Protein AF-A0A9Q4KTB3-F1 (afdb_monomer)

pLDDT: mean 81.94, std 12.27, range [50.69, 95.88]

Organism: NCBI:txid827

Secondary structure (DSSP, 8-state):
--HHHHHHHHHHHHHHHHHHHHHHH-TT-BHHHHHHHHHHHHT--------TT---BHHHHHHH-HHHHHHHHHHHHHHHHHHT-

Structure (mmCIF, N/CA/C/O backbone):
data_AF-A0A9Q4KTB3-F1
#
_entry.id   AF-A0A9Q4KTB3-F1
#
loop_
_atom_site.group_PDB
_atom_site.id
_atom_site.type_symbol
_atom_site.label_atom_id
_atom_site.label_alt_id
_atom_site.label_comp_id
_atom_site.label_asym_id
_atom_site.label_entity_id
_atom_site.label_seq_id
_atom_site.pdbx_PDB_ins_code
_atom_site.Cartn_x
_atom_site.Cartn_y
_atom_site.Cartn_z
_atom_site.occupancy
_atom_site.B_iso_or_equiv
_atom_site.auth_seq_id
_atom_site.auth_comp_id
_atom_site.auth_asym_id
_atom_site.auth_atom_id
_atom_site.pdbx_PDB_model_num
ATOM 1 N N . MET A 1 1 ? -5.194 13.182 24.025 1.00 56.53 1 MET A N 1
ATOM 2 C CA . MET A 1 1 ? -4.251 13.387 22.902 1.00 56.53 1 MET A CA 1
ATOM 3 C C . MET A 1 1 ? -3.042 12.427 22.962 1.00 56.53 1 MET A C 1
ATOM 5 O O . MET A 1 1 ? -1.918 12.864 22.798 1.00 56.53 1 MET A O 1
ATOM 9 N N . LYS A 1 2 ? -3.229 11.125 23.262 1.00 61.06 2 LYS A N 1
ATOM 10 C CA . LYS A 1 2 ? -2.111 10.143 23.308 1.00 61.06 2 LYS A CA 1
ATOM 11 C C . LYS A 1 2 ? -2.492 8.728 22.842 1.00 61.06 2 LYS A C 1
ATOM 13 O O . LYS A 1 2 ? -1.653 8.042 22.278 1.00 61.06 2 LYS A O 1
ATOM 18 N N . GLN A 1 3 ? -3.737 8.288 23.056 1.00 63.50 3 GLN A N 1
ATOM 19 C CA . GLN A 1 3 ? -4.189 6.956 22.620 1.00 63.50 3 GLN A CA 1
ATOM 20 C C . GLN A 1 3 ? -4.498 6.885 21.119 1.00 63.50 3 GLN A C 1
ATOM 22 O O . GLN A 1 3 ? -4.032 5.962 20.461 1.00 63.50 3 GLN A O 1
ATOM 27 N N . GLU A 1 4 ? -5.211 7.872 20.565 1.00 64.38 4 GLU A N 1
ATOM 28 C CA . GLU A 1 4 ? -5.553 7.898 19.132 1.00 64.38 4 GLU A CA 1
ATOM 29 C C . GLU A 1 4 ? -4.311 7.969 18.233 1.00 64.38 4 GLU A C 1
ATOM 31 O O . GLU A 1 4 ? -4.235 7.259 17.233 1.00 64.38 4 GLU A O 1
ATOM 36 N N . ASP A 1 5 ? -3.297 8.745 18.627 1.00 72.12 5 ASP A N 1
ATOM 37 C CA . ASP A 1 5 ? -2.039 8.848 17.879 1.00 72.12 5 ASP A CA 1
ATOM 38 C C . ASP A 1 5 ? -1.232 7.541 17.917 1.00 72.12 5 ASP A C 1
ATOM 40 O O . ASP A 1 5 ? -0.653 7.134 16.912 1.00 72.12 5 ASP A O 1
ATOM 44 N N . SER A 1 6 ? -1.232 6.835 19.055 1.00 76.06 6 SER A N 1
ATOM 45 C CA . SER A 1 6 ? -0.571 5.530 19.181 1.00 76.06 6 SER A CA 1
ATOM 46 C C . SER A 1 6 ? -1.276 4.450 18.362 1.00 76.06 6 SER A C 1
ATOM 48 O O . SER A 1 6 ? -0.612 3.617 17.750 1.00 76.06 6 SER A O 1
ATOM 50 N N . PHE A 1 7 ? -2.610 4.470 18.335 1.00 77.62 7 PHE A N 1
ATOM 51 C CA . PHE A 1 7 ? -3.411 3.552 17.530 1.00 77.62 7 PHE A CA 1
ATOM 52 C C . PHE A 1 7 ? -3.165 3.785 16.037 1.00 77.62 7 PHE A C 1
ATOM 54 O O . PHE A 1 7 ? -2.840 2.853 15.305 1.00 77.62 7 PHE A O 1
ATOM 61 N N . LYS A 1 8 ? -3.216 5.048 15.597 1.00 85.31 8 LYS A N 1
ATOM 62 C CA . LYS A 1 8 ? -2.910 5.440 14.218 1.00 85.31 8 LYS A CA 1
ATOM 63 C C . LYS A 1 8 ? -1.511 4.998 13.789 1.00 85.31 8 LYS A C 1
ATOM 65 O O . LYS A 1 8 ? -1.358 4.423 12.714 1.00 85.31 8 LYS A O 1
ATOM 70 N N . ASN A 1 9 ? -0.499 5.241 14.620 1.00 87.69 9 ASN A N 1
ATOM 71 C CA . ASN A 1 9 ? 0.877 4.872 14.296 1.00 87.69 9 ASN A CA 1
ATOM 72 C C . ASN A 1 9 ? 1.052 3.355 14.169 1.00 87.69 9 ASN A C 1
ATOM 74 O O . ASN A 1 9 ? 1.697 2.913 13.227 1.00 87.69 9 ASN A O 1
ATOM 78 N N . PHE A 1 10 ? 0.435 2.563 15.050 1.00 88.94 10 PHE A N 1
ATOM 79 C CA . PHE A 1 10 ? 0.505 1.103 14.977 1.00 88.94 10 PHE A CA 1
ATOM 80 C C . PHE A 1 10 ? -0.018 0.559 13.637 1.00 88.94 10 PHE A C 1
ATOM 82 O O . PHE A 1 10 ? 0.684 -0.191 12.964 1.00 88.94 10 PHE A O 1
ATOM 89 N N . PHE A 1 11 ? -1.209 0.987 13.205 1.00 90.38 11 PHE A N 1
ATOM 90 C CA . PHE A 1 11 ? -1.776 0.538 11.927 1.00 90.38 11 PHE A CA 1
ATOM 91 C C . PHE A 1 11 ? -0.947 0.988 10.730 1.00 90.38 11 PHE A C 1
ATOM 93 O O . PHE A 1 11 ? -0.736 0.215 9.798 1.00 90.38 11 PHE A O 1
ATOM 100 N N . LYS A 1 12 ? -0.441 2.224 10.761 1.00 92.19 12 LYS A N 1
ATOM 101 C CA . LYS A 1 12 ? 0.434 2.718 9.698 1.00 92.19 12 LYS A CA 1
ATOM 102 C C . LYS A 1 12 ? 1.717 1.898 9.582 1.00 92.19 12 LYS A C 1
ATOM 104 O O . LYS A 1 12 ? 2.132 1.638 8.461 1.00 92.19 12 LYS A O 1
ATOM 109 N N . GLU A 1 13 ? 2.318 1.453 10.685 1.00 92.75 13 GLU A N 1
ATOM 110 C CA . GLU A 1 13 ? 3.480 0.554 10.620 1.00 92.75 13 GLU A CA 1
ATOM 111 C C . GLU A 1 13 ? 3.128 -0.811 10.009 1.00 92.75 13 GLU A C 1
ATOM 113 O O . GLU A 1 13 ? 3.867 -1.296 9.157 1.00 92.75 13 GLU A O 1
ATOM 118 N N . GLN A 1 14 ? 1.964 -1.389 10.321 1.00 93.81 14 GLN A N 1
ATOM 119 C CA . GLN A 1 14 ? 1.539 -2.640 9.676 1.00 93.81 14 GLN A CA 1
ATOM 120 C C . GLN A 1 14 ? 1.324 -2.483 8.163 1.00 93.81 14 GLN A C 1
ATOM 122 O O . GLN A 1 14 ? 1.736 -3.336 7.379 1.00 93.81 14 GLN A O 1
ATOM 127 N N . ILE A 1 15 ? 0.724 -1.370 7.732 1.00 94.19 15 ILE A N 1
ATOM 128 C CA . ILE A 1 15 ? 0.544 -1.061 6.305 1.00 94.19 15 ILE A CA 1
ATOM 129 C C . IL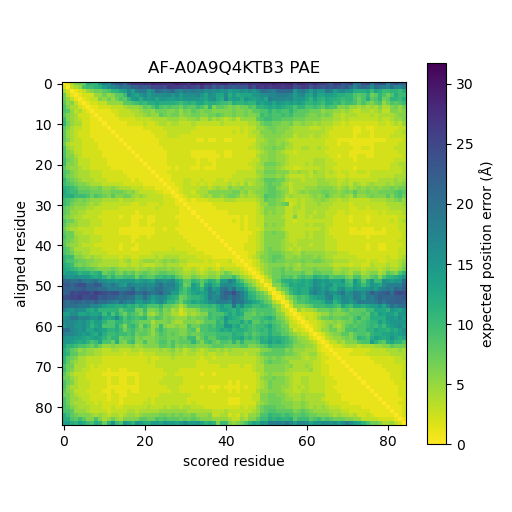E A 1 15 ? 1.906 -0.913 5.615 1.00 94.19 15 ILE A C 1
ATOM 131 O O . ILE A 1 15 ? 2.116 -1.445 4.524 1.00 94.19 15 ILE A O 1
ATOM 135 N N . LYS A 1 16 ? 2.854 -0.224 6.262 1.00 92.50 16 LYS A N 1
ATOM 136 C CA . LYS A 1 16 ? 4.230 -0.081 5.770 1.00 92.50 16 LYS A CA 1
ATOM 137 C C . LYS A 1 16 ? 4.900 -1.437 5.566 1.00 92.50 16 LYS A C 1
ATOM 139 O O . LYS A 1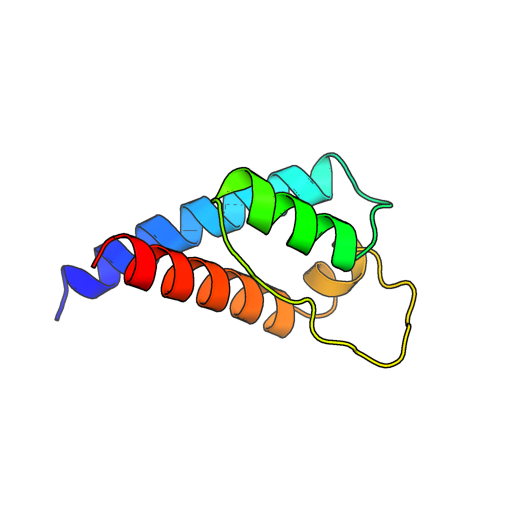 16 ? 5.485 -1.661 4.510 1.00 92.50 16 LYS A O 1
ATOM 144 N N . GLU A 1 17 ? 4.793 -2.344 6.535 1.00 93.19 17 GLU A N 1
ATOM 145 C CA . GLU A 1 17 ? 5.355 -3.695 6.426 1.00 93.19 17 GLU A CA 1
ATOM 146 C C . GLU A 1 17 ? 4.766 -4.465 5.238 1.00 93.19 17 GLU A C 1
ATOM 148 O O . GLU A 1 17 ? 5.510 -5.074 4.468 1.00 93.19 17 GLU A O 1
ATOM 153 N N . VAL A 1 18 ? 3.448 -4.393 5.030 1.00 94.31 18 VAL A N 1
ATOM 154 C CA . VAL A 1 18 ? 2.778 -5.044 3.893 1.00 94.31 18 VAL A CA 1
ATOM 155 C C . VAL A 1 18 ? 3.278 -4.497 2.554 1.00 94.31 18 VAL A C 1
ATOM 157 O O . VAL A 1 18 ? 3.628 -5.277 1.666 1.00 94.31 18 VAL A O 1
ATOM 160 N N . ILE A 1 19 ? 3.388 -3.173 2.419 1.00 91.56 19 ILE A N 1
ATOM 161 C CA . ILE A 1 19 ? 3.907 -2.534 1.202 1.00 91.56 19 ILE A CA 1
ATOM 162 C C . ILE A 1 19 ? 5.373 -2.928 0.964 1.00 91.56 19 ILE A C 1
ATOM 164 O O . ILE A 1 19 ? 5.750 -3.293 -0.151 1.00 91.56 19 ILE A O 1
ATOM 168 N N . GLN A 1 20 ? 6.211 -2.894 2.002 1.00 90.00 20 GLN A N 1
ATOM 169 C CA . GLN A 1 20 ? 7.627 -3.254 1.896 1.00 90.00 20 GLN A CA 1
ATOM 170 C C . GLN A 1 20 ? 7.827 -4.720 1.504 1.00 90.00 20 GLN A C 1
ATOM 172 O O . GLN A 1 20 ? 8.672 -5.011 0.654 1.00 90.00 20 GLN A O 1
ATOM 177 N N . ASN A 1 21 ? 7.041 -5.632 2.080 1.00 92.62 21 ASN A N 1
ATOM 178 C CA . ASN A 1 21 ? 7.075 -7.047 1.723 1.00 92.62 21 ASN A CA 1
ATOM 179 C C . ASN A 1 21 ? 6.672 -7.252 0.262 1.00 92.62 21 ASN A C 1
ATOM 181 O O . ASN A 1 21 ? 7.412 -7.904 -0.477 1.00 92.62 21 ASN A O 1
ATOM 185 N N . TYR A 1 22 ? 5.589 -6.609 -0.188 1.00 91.56 22 TYR A N 1
ATOM 186 C CA . TYR A 1 22 ? 5.170 -6.670 -1.586 1.00 91.56 22 TYR A CA 1
ATOM 187 C C . TYR A 1 22 ? 6.286 -6.208 -2.530 1.00 91.56 22 TYR A C 1
ATOM 189 O O . TYR A 1 22 ? 6.669 -6.948 -3.432 1.00 91.56 22 TYR A O 1
ATOM 197 N N . ILE A 1 23 ? 6.871 -5.028 -2.292 1.00 87.25 23 ILE A N 1
ATOM 198 C CA . ILE A 1 23 ? 7.960 -4.475 -3.118 1.00 87.25 23 ILE A CA 1
ATOM 199 C C . ILE A 1 23 ? 9.174 -5.408 -3.156 1.00 87.25 23 ILE A C 1
ATOM 201 O O . ILE A 1 23 ? 9.823 -5.553 -4.195 1.00 87.25 23 ILE A O 1
ATOM 205 N N . LYS A 1 24 ? 9.518 -6.013 -2.015 1.00 88.31 24 LYS A N 1
ATOM 206 C CA . LYS A 1 24 ? 10.665 -6.916 -1.892 1.00 88.31 24 LYS A CA 1
ATOM 207 C C . LYS A 1 24 ? 10.464 -8.198 -2.700 1.00 88.31 24 LYS A C 1
ATOM 209 O O . LYS A 1 24 ? 11.410 -8.651 -3.340 1.00 88.31 24 LYS A O 1
ATOM 214 N N . GLU A 1 25 ? 9.261 -8.763 -2.672 1.00 91.12 25 GLU A N 1
ATOM 215 C CA . GLU A 1 25 ? 8.906 -9.979 -3.413 1.00 91.12 25 GLU A CA 1
ATOM 216 C C . GLU A 1 25 ? 8.639 -9.704 -4.899 1.00 91.12 25 GLU A C 1
ATOM 218 O O . GLU A 1 25 ? 8.850 -10.572 -5.744 1.00 91.12 25 GLU A O 1
ATOM 223 N N . ASN A 1 26 ? 8.243 -8.474 -5.230 1.00 87.50 26 ASN A N 1
ATOM 224 C CA . ASN A 1 26 ? 7.786 -8.072 -6.554 1.00 87.50 26 ASN A CA 1
ATOM 225 C C . ASN A 1 26 ? 8.544 -6.841 -7.103 1.00 87.50 26 ASN A C 1
ATOM 227 O O . ASN A 1 26 ? 7.927 -5.843 -7.482 1.00 87.50 26 ASN A O 1
ATOM 231 N N . PRO A 1 27 ? 9.887 -6.880 -7.211 1.00 81.81 27 PRO A N 1
ATOM 232 C CA . PRO A 1 27 ? 10.698 -5.693 -7.503 1.00 81.81 27 PRO A CA 1
ATOM 233 C C . PRO A 1 27 ? 10.470 -5.083 -8.895 1.00 81.81 27 PRO A C 1
ATOM 235 O O . PRO A 1 27 ? 10.831 -3.927 -9.103 1.00 81.81 27 PRO A O 1
ATOM 238 N N . ASN A 1 28 ? 9.889 -5.852 -9.824 1.00 83.44 28 ASN A N 1
ATOM 239 C CA . ASN A 1 28 ? 9.622 -5.458 -11.212 1.00 83.44 28 ASN A CA 1
ATOM 240 C C . ASN A 1 28 ? 8.124 -5.245 -11.493 1.00 83.44 28 ASN A C 1
ATOM 242 O O . ASN A 1 28 ? 7.727 -5.169 -12.653 1.00 83.44 28 ASN A O 1
ATOM 246 N N . ARG A 1 29 ? 7.273 -5.214 -10.461 1.00 83.62 29 ARG A N 1
ATOM 247 C CA . ARG A 1 29 ? 5.852 -4.896 -10.633 1.00 83.62 29 ARG A CA 1
ATOM 248 C C . ARG A 1 29 ? 5.645 -3.395 -10.743 1.00 83.62 29 ARG A C 1
ATOM 250 O O . ARG A 1 29 ? 6.397 -2.610 -10.159 1.00 83.62 29 ARG A O 1
ATOM 257 N N . GLN A 1 30 ? 4.653 -3.008 -11.527 1.00 84.38 30 GLN A N 1
ATOM 258 C CA . GLN A 1 30 ? 4.277 -1.622 -11.747 1.00 84.38 30 GLN A CA 1
ATOM 259 C C . GLN A 1 30 ? 3.599 -1.055 -10.502 1.00 84.38 30 GLN A C 1
ATOM 261 O O . GLN A 1 30 ? 3.096 -1.793 -9.654 1.00 84.38 30 GLN A O 1
ATOM 266 N N . ARG A 1 31 ? 3.562 0.275 -10.401 1.00 83.31 31 ARG A N 1
ATOM 267 C CA . ARG A 1 31 ? 2.794 0.985 -9.374 1.00 83.31 31 ARG A CA 1
ATOM 268 C C . ARG A 1 31 ? 1.357 0.453 -9.281 1.00 83.31 31 ARG A C 1
ATOM 270 O O . ARG A 1 31 ? 0.915 0.152 -8.180 1.00 83.31 31 ARG A O 1
ATOM 277 N N . GLN A 1 32 ? 0.668 0.265 -10.410 1.00 85.25 32 GLN A N 1
ATOM 278 C CA . GLN A 1 32 ? -0.712 -0.239 -10.431 1.00 85.25 32 GLN A CA 1
ATOM 279 C C . GLN A 1 32 ? -0.855 -1.605 -9.748 1.00 85.25 32 GLN A C 1
ATOM 281 O O . GLN A 1 32 ? -1.771 -1.781 -8.951 1.00 85.25 32 GLN A O 1
ATOM 286 N N . ASP A 1 33 ? 0.085 -2.531 -9.967 1.00 88.44 33 ASP A N 1
ATOM 287 C CA . ASP A 1 33 ? 0.023 -3.862 -9.356 1.00 88.44 33 ASP A CA 1
ATOM 288 C C . ASP A 1 33 ? 0.055 -3.794 -7.810 1.00 88.44 33 ASP A C 1
ATOM 290 O O . ASP A 1 33 ? -0.528 -4.645 -7.140 1.00 88.44 33 ASP A O 1
ATOM 294 N N . LEU A 1 34 ? 0.724 -2.788 -7.222 1.00 89.31 34 LEU A N 1
ATOM 295 C CA . LEU A 1 34 ? 0.691 -2.566 -5.771 1.00 89.31 34 LEU A CA 1
ATOM 296 C C . LEU A 1 34 ? -0.696 -2.109 -5.312 1.00 89.31 34 LEU A C 1
ATOM 298 O O . LEU A 1 34 ? -1.173 -2.575 -4.282 1.00 89.31 34 LEU A O 1
ATOM 302 N N . TYR A 1 35 ? -1.332 -1.190 -6.039 1.00 90.06 35 TYR A N 1
ATOM 303 C CA . TYR A 1 35 ? -2.675 -0.718 -5.690 1.00 90.06 35 TYR A CA 1
ATOM 304 C C . TYR A 1 35 ? -3.698 -1.847 -5.821 1.00 90.06 35 TYR A C 1
ATOM 306 O O . TYR A 1 35 ? -4.516 -2.017 -4.921 1.00 90.06 35 TYR A O 1
ATOM 314 N N . ASP A 1 36 ? -3.598 -2.662 -6.872 1.00 91.56 36 ASP A N 1
ATOM 315 C CA . ASP A 1 36 ? -4.428 -3.856 -7.050 1.00 91.56 36 ASP A CA 1
ATOM 316 C C . ASP A 1 36 ? -4.225 -4.843 -5.895 1.00 91.56 36 ASP A C 1
ATOM 318 O O . ASP A 1 36 ? -5.195 -5.304 -5.294 1.00 91.56 36 ASP A O 1
ATOM 322 N N . TYR A 1 37 ? -2.969 -5.093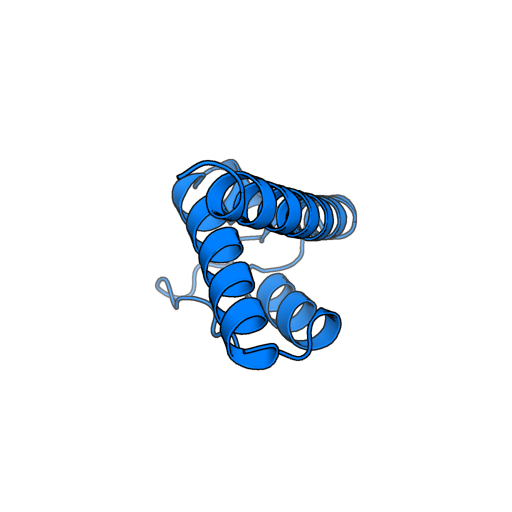 -5.508 1.00 94.06 37 TYR A N 1
ATOM 323 C CA . TYR A 1 37 ? -2.655 -5.931 -4.355 1.00 94.06 37 TYR A CA 1
ATOM 324 C C . TYR A 1 37 ? -3.231 -5.371 -3.050 1.00 94.06 37 TYR A C 1
ATOM 326 O O . TYR A 1 37 ? -3.807 -6.120 -2.270 1.00 94.06 37 TYR A O 1
ATOM 334 N N . LEU A 1 38 ? -3.105 -4.067 -2.789 1.00 93.88 38 LEU A N 1
ATOM 335 C CA . LEU A 1 38 ? -3.655 -3.444 -1.581 1.00 93.88 38 LEU A CA 1
ATOM 336 C C . LEU A 1 38 ? -5.188 -3.489 -1.567 1.00 93.88 38 LEU A C 1
ATOM 338 O O . LEU A 1 38 ? -5.777 -3.712 -0.509 1.00 93.88 38 LEU A O 1
ATOM 342 N N . ASN A 1 39 ? -5.821 -3.315 -2.729 1.00 93.88 39 ASN A N 1
ATOM 343 C CA . ASN A 1 39 ? -7.264 -3.454 -2.895 1.00 93.88 39 ASN A CA 1
ATOM 344 C C . ASN A 1 39 ? -7.728 -4.874 -2.595 1.00 93.88 39 ASN A C 1
ATOM 346 O O . ASN A 1 39 ? -8.693 -5.034 -1.859 1.00 93.88 39 ASN A O 1
ATOM 350 N N . GLU A 1 40 ? -7.029 -5.893 -3.088 1.00 95.88 40 GLU A N 1
ATOM 351 C CA . GLU A 1 40 ? -7.347 -7.292 -2.793 1.00 95.88 40 GLU A CA 1
ATOM 352 C C . GLU A 1 40 ? -7.054 -7.652 -1.326 1.00 95.88 40 GLU A C 1
ATOM 354 O O . GLU A 1 40 ? -7.895 -8.234 -0.644 1.00 95.88 40 GLU A O 1
ATOM 359 N N . HIS A 1 41 ? -5.884 -7.265 -0.811 1.00 95.69 41 HIS A N 1
ATOM 360 C CA . HIS A 1 41 ? -5.409 -7.630 0.525 1.00 95.69 41 HIS A CA 1
ATOM 361 C C . HIS A 1 41 ? -6.270 -7.037 1.647 1.00 95.69 41 HIS A C 1
ATOM 363 O O . HIS A 1 41 ? -6.498 -7.685 2.668 1.00 95.69 41 HIS A O 1
ATOM 369 N N . TYR A 1 42 ? -6.741 -5.801 1.471 1.00 93.69 42 TYR A N 1
ATOM 370 C CA . TYR A 1 42 ? -7.526 -5.080 2.475 1.00 93.69 42 TYR A CA 1
ATOM 371 C C . TYR A 1 42 ? -9.013 -4.936 2.108 1.00 93.69 42 TYR A C 1
ATOM 373 O O . TYR A 1 42 ? -9.792 -4.400 2.907 1.00 93.69 42 TYR A O 1
ATOM 381 N N . ASP A 1 43 ? -9.417 -5.433 0.934 1.00 94.44 43 ASP A N 1
ATOM 382 C CA . ASP A 1 43 ? -10.750 -5.246 0.351 1.00 94.44 43 ASP A CA 1
ATOM 383 C C . ASP A 1 43 ? -11.115 -3.746 0.315 1.00 94.44 43 ASP A C 1
ATOM 385 O O . ASP A 1 43 ? -11.9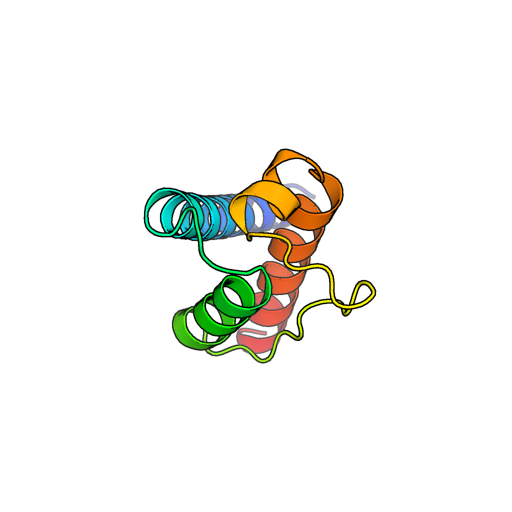88 -3.254 1.041 1.00 94.44 43 ASP A O 1
ATOM 389 N N . LEU A 1 44 ? -10.322 -3.008 -0.469 1.00 92.19 44 LEU A N 1
ATOM 390 C CA . LEU A 1 44 ? -10.391 -1.557 -0.674 1.00 92.19 44 LEU A CA 1
ATOM 391 C C . LEU A 1 44 ? -10.664 -1.222 -2.147 1.00 92.19 44 LEU A C 1
ATOM 393 O O . LEU A 1 44 ? -10.636 -2.083 -3.021 1.00 92.19 44 LEU A O 1
ATOM 397 N N . ASN A 1 45 ? -10.903 0.062 -2.420 1.00 89.56 45 ASN A N 1
ATOM 398 C CA . ASN A 1 45 ? -11.079 0.595 -3.771 1.00 89.56 45 ASN A CA 1
ATOM 399 C C . ASN A 1 45 ? -10.194 1.836 -3.989 1.00 89.56 45 ASN A C 1
ATOM 401 O O . ASN A 1 45 ? -10.674 2.949 -4.210 1.00 89.56 45 ASN A O 1
ATOM 405 N N . LEU A 1 46 ? -8.886 1.651 -3.827 1.00 86.56 46 LEU A N 1
ATOM 406 C CA . LEU A 1 46 ? -7.852 2.641 -4.103 1.00 86.56 46 LEU A CA 1
ATOM 407 C C . LEU A 1 46 ? -7.626 2.748 -5.610 1.00 86.56 46 LEU A C 1
ATOM 409 O O . LEU A 1 46 ? -7.606 1.749 -6.326 1.00 86.56 46 LEU A O 1
ATOM 413 N N . THR A 1 47 ? -7.379 3.962 -6.081 1.00 82.31 47 THR A N 1
ATOM 414 C CA . THR A 1 47 ? -6.969 4.225 -7.462 1.00 82.31 47 THR A CA 1
ATOM 415 C C . THR A 1 47 ? -5.532 4.716 -7.444 1.00 82.31 47 THR A C 1
ATOM 417 O O . THR A 1 47 ? -5.211 5.620 -6.665 1.00 82.31 47 THR A O 1
ATOM 420 N N . ALA A 1 48 ? -4.671 4.123 -8.273 1.00 76.56 48 ALA A N 1
ATOM 421 C CA . ALA A 1 48 ? -3.330 4.654 -8.464 1.00 76.56 48 ALA A CA 1
ATOM 422 C C . ALA A 1 48 ? -3.436 6.071 -9.031 1.00 76.56 48 ALA A C 1
ATOM 424 O O . ALA A 1 48 ? -4.269 6.344 -9.895 1.00 76.56 48 ALA A O 1
ATOM 425 N N . TYR A 1 49 ? -2.625 6.992 -8.518 1.00 69.94 49 TYR A N 1
ATOM 426 C CA . TYR A 1 49 ? -2.576 8.330 -9.087 1.00 69.94 49 TYR A CA 1
ATOM 427 C C . TYR A 1 49 ? -1.945 8.229 -10.483 1.00 69.94 49 TYR A C 1
ATOM 429 O O . TYR A 1 49 ? -0.786 7.828 -10.604 1.00 69.94 49 TYR A O 1
ATOM 437 N N . ASP A 1 50 ? -2.709 8.559 -11.526 1.00 56.00 50 ASP A N 1
ATOM 438 C CA . ASP A 1 50 ? -2.208 8.600 -12.901 1.00 56.00 50 ASP A CA 1
ATOM 439 C C . ASP A 1 50 ? -1.180 9.733 -13.020 1.00 56.00 50 ASP A C 1
ATOM 441 O O . ASP A 1 50 ? -1.527 10.911 -13.111 1.00 56.00 50 ASP A O 1
ATOM 445 N N . TYR A 1 51 ? 0.102 9.377 -12.985 1.00 53.78 51 TYR A N 1
ATOM 446 C CA . TYR A 1 51 ? 1.198 10.269 -13.347 1.00 53.78 51 TYR A CA 1
ATOM 447 C C . TYR A 1 51 ? 1.673 9.878 -14.752 1.00 53.78 51 TYR A C 1
ATOM 449 O O . TYR A 1 51 ? 2.482 8.967 -14.907 1.00 53.78 51 TYR A O 1
ATOM 457 N N . ASP A 1 52 ? 1.069 10.495 -15.775 1.00 56.34 52 ASP A N 1
ATOM 458 C CA . ASP A 1 52 ? 1.453 10.483 -17.203 1.00 56.34 52 ASP A CA 1
ATOM 459 C C . ASP A 1 52 ? 2.048 9.172 -17.777 1.00 56.34 52 ASP A C 1
ATOM 461 O O . ASP A 1 52 ? 2.954 9.183 -18.612 1.00 56.34 52 ASP A O 1
ATOM 465 N N . GLY A 1 53 ? 1.514 8.011 -17.382 1.00 50.69 53 GLY A N 1
ATOM 466 C CA . GLY A 1 53 ? 1.805 6.723 -18.027 1.00 50.69 53 GLY A CA 1
ATOM 467 C C . GLY A 1 53 ? 3.251 6.226 -17.903 1.00 50.69 53 GLY A C 1
ATOM 468 O O . GLY A 1 53 ? 3.657 5.334 -18.654 1.00 50.69 53 GLY A O 1
ATOM 469 N N . GLY A 1 54 ? 4.037 6.772 -16.970 1.00 55.06 54 GLY A N 1
ATOM 470 C CA . GLY A 1 54 ? 5.368 6.258 -16.665 1.00 55.06 54 GLY A CA 1
ATOM 471 C C . GLY A 1 54 ? 5.282 4.816 -16.165 1.00 55.06 54 GLY A C 1
ATOM 472 O O . GLY A 1 54 ? 4.492 4.504 -15.276 1.00 55.06 54 GLY A O 1
ATOM 473 N N . SER A 1 55 ? 6.099 3.919 -16.727 1.00 58.81 55 SER A N 1
ATOM 474 C CA . SER A 1 55 ? 6.266 2.536 -16.251 1.00 58.81 55 SER A CA 1
ATOM 475 C C . SER A 1 55 ? 7.031 2.494 -14.920 1.00 58.81 55 SER A C 1
ATOM 477 O O . SER A 1 55 ? 8.033 1.788 -14.790 1.00 58.81 55 SER A O 1
ATOM 479 N N . ASP A 1 56 ? 6.599 3.288 -13.942 1.00 70.44 56 ASP A N 1
ATOM 480 C CA . ASP A 1 56 ? 7.246 3.368 -12.645 1.00 70.44 56 ASP A CA 1
ATOM 481 C C . ASP A 1 56 ? 6.970 2.071 -11.896 1.00 70.44 56 ASP A C 1
ATOM 483 O O . ASP A 1 56 ? 5.839 1.742 -11.521 1.00 70.44 56 ASP A O 1
ATOM 487 N N . TYR A 1 57 ? 8.031 1.298 -11.693 1.00 68.81 57 TYR A N 1
ATOM 488 C CA . TYR A 1 57 ? 7.973 0.143 -10.819 1.00 68.81 57 TYR A CA 1
ATOM 489 C C . TYR A 1 57 ? 7.584 0.598 -9.413 1.00 68.81 57 TYR A C 1
ATOM 491 O O . TYR A 1 57 ? 8.102 1.608 -8.933 1.00 68.81 57 TYR A O 1
ATOM 499 N N . ALA A 1 58 ? 6.754 -0.177 -8.714 1.00 69.25 58 ALA A N 1
ATOM 500 C CA . ALA A 1 58 ? 6.349 0.115 -7.337 1.00 69.25 58 ALA A CA 1
ATOM 501 C C . ALA A 1 58 ? 7.570 0.351 -6.431 1.00 69.25 58 ALA A C 1
ATOM 503 O O . ALA A 1 58 ? 7.585 1.246 -5.590 1.00 69.25 58 ALA A O 1
ATOM 504 N N . LYS A 1 59 ? 8.653 -0.401 -6.667 1.00 69.62 59 LYS A N 1
ATOM 505 C CA . LYS A 1 59 ? 9.939 -0.204 -5.994 1.00 69.62 59 LYS A CA 1
ATOM 506 C C . LYS A 1 59 ? 10.572 1.160 -6.278 1.00 69.62 59 LYS A C 1
ATOM 508 O O . LYS A 1 59 ? 11.193 1.720 -5.380 1.00 69.62 59 LYS A O 1
ATOM 513 N N . VAL A 1 60 ? 10.512 1.634 -7.520 1.00 65.06 60 VAL A N 1
ATOM 514 C CA . VAL A 1 60 ? 11.138 2.892 -7.947 1.00 65.06 60 VAL A CA 1
ATOM 515 C C . VAL A 1 60 ? 10.324 4.052 -7.401 1.00 65.06 60 VAL A C 1
ATOM 517 O O . VAL A 1 60 ? 10.865 4.785 -6.581 1.00 65.06 60 VAL A O 1
ATOM 520 N N . ALA A 1 61 ? 9.028 4.104 -7.721 1.00 63.62 61 ALA A N 1
ATOM 521 C CA . ALA A 1 61 ? 8.068 5.072 -7.196 1.00 63.62 61 ALA A CA 1
ATOM 522 C C . ALA A 1 61 ? 8.253 5.284 -5.685 1.00 63.62 61 ALA A C 1
ATOM 524 O O . ALA A 1 61 ? 8.530 6.381 -5.218 1.00 63.62 61 ALA A O 1
ATOM 525 N N . LEU A 1 62 ? 8.274 4.201 -4.908 1.00 68.38 62 LEU A N 1
ATOM 526 C CA . LEU A 1 62 ? 8.272 4.311 -3.450 1.00 68.38 62 LEU A CA 1
ATOM 527 C C . LEU A 1 62 ? 9.654 4.515 -2.804 1.00 68.38 62 LEU A C 1
ATOM 529 O O . LEU A 1 62 ? 9.715 5.005 -1.678 1.00 68.38 62 LEU A O 1
ATOM 533 N N . ASN A 1 63 ? 10.764 4.183 -3.480 1.00 65.94 63 ASN A N 1
ATOM 534 C CA . ASN A 1 63 ? 12.114 4.478 -2.965 1.00 65.94 63 ASN A CA 1
ATOM 535 C C . ASN A 1 63 ? 12.602 5.877 -3.348 1.00 65.94 63 ASN A C 1
ATOM 537 O O . ASN A 1 63 ? 13.306 6.507 -2.559 1.00 65.94 63 ASN A O 1
ATOM 541 N N . THR A 1 64 ? 12.286 6.352 -4.555 1.00 67.00 64 THR A N 1
ATOM 542 C CA . THR A 1 64 ? 12.702 7.688 -5.003 1.00 67.00 64 THR A CA 1
ATOM 543 C C . THR A 1 64 ? 11.717 8.767 -4.568 1.00 67.00 64 THR A C 1
ATOM 545 O O . THR A 1 64 ? 12.121 9.915 -4.397 1.00 67.00 64 THR A O 1
ATOM 548 N N . GLU A 1 65 ? 10.458 8.405 -4.302 1.00 68.44 65 GLU A N 1
ATOM 549 C CA . GLU A 1 65 ? 9.399 9.331 -3.906 1.00 68.44 65 GLU A CA 1
ATOM 550 C C . GLU A 1 65 ? 8.822 8.972 -2.533 1.00 68.44 65 GLU A C 1
ATOM 552 O O . GLU A 1 65 ? 7.707 8.475 -2.389 1.00 68.44 65 GLU A O 1
ATOM 557 N N . LYS A 1 66 ? 9.578 9.281 -1.471 1.00 76.81 66 LYS A N 1
ATOM 558 C CA . LYS A 1 66 ? 9.129 9.066 -0.082 1.00 76.81 66 LYS A CA 1
ATOM 559 C C . LYS A 1 66 ? 7.738 9.665 0.197 1.00 76.81 66 LYS A C 1
ATOM 561 O O . LYS A 1 66 ? 6.985 9.123 1.002 1.00 76.81 66 LYS A O 1
ATOM 566 N N . TRP A 1 67 ? 7.404 10.778 -0.458 1.00 80.62 67 TRP A N 1
ATOM 567 C CA . TRP A 1 67 ? 6.103 11.428 -0.314 1.00 80.62 67 TRP A CA 1
ATOM 568 C C . TRP A 1 67 ? 4.950 10.544 -0.820 1.00 80.62 67 TRP A C 1
ATOM 570 O O . TRP A 1 67 ? 3.894 10.536 -0.192 1.00 80.62 67 TRP A O 1
ATOM 580 N N . GLU A 1 68 ? 5.152 9.776 -1.897 1.00 78.50 68 GLU A N 1
ATOM 581 C CA . GLU A 1 68 ? 4.140 8.858 -2.431 1.00 78.50 68 GLU A CA 1
ATOM 582 C C . GLU A 1 68 ? 3.945 7.678 -1.475 1.00 78.50 68 GLU A C 1
ATOM 584 O O . GLU A 1 68 ? 2.816 7.303 -1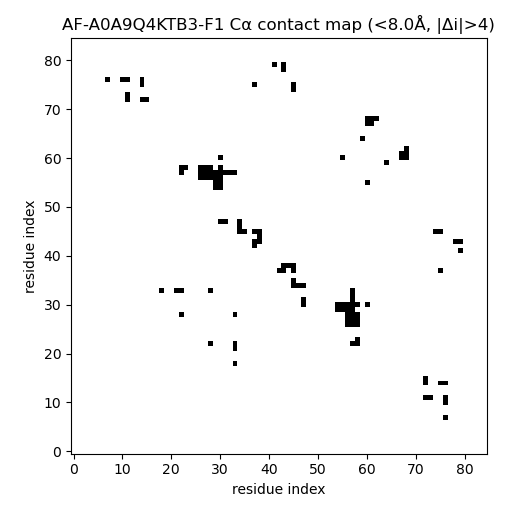.170 1.00 78.50 68 GLU A O 1
ATOM 589 N N . TYR A 1 69 ? 5.033 7.148 -0.917 1.00 84.88 69 TYR A N 1
ATOM 590 C CA . TYR A 1 69 ? 4.959 6.100 0.099 1.00 84.88 69 TYR A CA 1
ATOM 591 C C . TYR A 1 69 ? 4.148 6.519 1.324 1.00 84.88 69 TYR A C 1
ATOM 593 O O . TYR A 1 69 ? 3.221 5.813 1.725 1.00 84.88 69 TYR A O 1
ATOM 601 N N . ASP A 1 70 ? 4.451 7.689 1.888 1.00 86.88 70 ASP A N 1
ATOM 602 C CA . ASP A 1 70 ? 3.698 8.217 3.025 1.00 86.88 70 ASP A CA 1
ATOM 603 C C . ASP A 1 70 ? 2.229 8.497 2.637 1.00 86.88 70 ASP A C 1
ATOM 605 O O . ASP A 1 70 ? 1.322 8.218 3.421 1.00 86.88 70 ASP A O 1
ATOM 609 N N . TYR A 1 71 ? 1.969 8.974 1.413 1.00 87.31 71 TYR A N 1
ATOM 610 C CA . TYR A 1 71 ? 0.612 9.177 0.896 1.00 87.31 71 TYR A CA 1
ATOM 611 C C . TYR A 1 71 ? -0.189 7.872 0.807 1.00 87.31 71 TYR A C 1
ATOM 613 O O . TYR A 1 71 ? -1.325 7.829 1.280 1.00 87.31 71 TYR A O 1
ATOM 621 N N . VAL A 1 72 ? 0.378 6.811 0.224 1.00 88.38 72 VAL A N 1
ATOM 622 C CA . VAL A 1 72 ? -0.304 5.515 0.073 1.00 88.38 72 VAL A CA 1
ATOM 623 C C . VAL A 1 72 ? -0.619 4.919 1.440 1.00 88.38 72 VAL A C 1
ATOM 625 O O . VAL A 1 72 ? -1.748 4.491 1.672 1.00 88.38 72 VAL A O 1
ATOM 628 N N . VAL A 1 73 ? 0.336 4.958 2.373 1.00 92.06 73 VAL A N 1
ATOM 629 C CA . VAL A 1 73 ? 0.127 4.505 3.758 1.00 92.06 73 VAL A CA 1
ATOM 630 C C . VAL A 1 73 ? -1.039 5.252 4.406 1.00 92.06 73 VAL A C 1
ATOM 632 O O . VAL A 1 73 ? -1.917 4.639 5.017 1.00 92.06 73 VAL A O 1
ATOM 635 N N . ASP A 1 74 ? -1.076 6.574 4.252 1.00 91.44 74 ASP A N 1
ATOM 636 C CA . ASP A 1 74 ? -2.128 7.411 4.816 1.00 91.44 74 ASP A CA 1
ATOM 637 C C . ASP A 1 74 ? -3.485 7.135 4.166 1.00 91.44 74 ASP A C 1
ATOM 639 O O . ASP A 1 74 ? -4.489 7.039 4.869 1.00 91.44 74 ASP A O 1
ATOM 643 N N . LYS A 1 75 ? -3.528 6.937 2.847 1.00 91.12 75 LYS A N 1
ATOM 644 C CA . LYS A 1 75 ? -4.756 6.589 2.128 1.00 91.12 75 LYS A CA 1
ATOM 645 C C . LYS A 1 75 ? -5.315 5.236 2.538 1.00 91.12 75 LYS A C 1
ATOM 647 O O . LYS A 1 75 ? -6.502 5.161 2.844 1.00 91.12 75 LYS A O 1
ATOM 652 N N . VAL A 1 76 ? -4.477 4.203 2.601 1.00 93.06 76 VAL A N 1
ATOM 653 C CA . VAL A 1 76 ? -4.881 2.870 3.074 1.00 93.06 76 VAL A CA 1
ATOM 654 C C . VAL A 1 76 ? -5.432 2.969 4.496 1.00 93.06 76 VAL A C 1
ATOM 656 O O . VAL A 1 76 ? -6.506 2.441 4.777 1.00 93.06 76 VAL A O 1
ATOM 659 N N . PHE A 1 77 ? -4.743 3.693 5.385 1.00 93.44 77 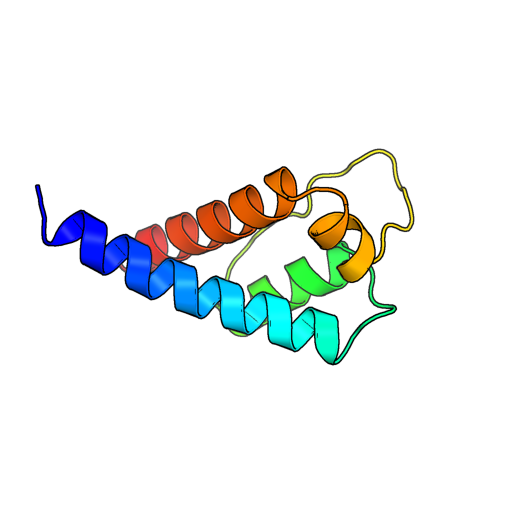PHE A N 1
ATOM 660 C CA . PHE A 1 77 ? -5.202 3.890 6.759 1.00 93.44 77 PHE A CA 1
ATOM 661 C C . PHE A 1 77 ? -6.579 4.563 6.823 1.00 93.44 77 PHE A C 1
ATOM 663 O O . PHE A 1 77 ? -7.448 4.095 7.555 1.00 93.44 77 PHE A O 1
ATOM 670 N N . GLU A 1 78 ? -6.799 5.641 6.066 1.00 92.25 78 GLU A N 1
ATOM 671 C CA . GLU A 1 78 ? -8.086 6.343 6.067 1.00 92.25 78 GLU A CA 1
ATOM 672 C C . GLU A 1 78 ? -9.221 5.485 5.487 1.00 92.25 78 GLU A C 1
ATOM 674 O O . GLU A 1 78 ? -10.322 5.501 6.036 1.00 92.25 78 GLU A O 1
ATOM 679 N N . GLU A 1 79 ? -8.983 4.700 4.432 1.00 92.62 79 GLU A N 1
ATOM 680 C CA . GLU A 1 79 ? -10.008 3.794 3.890 1.00 92.62 79 GLU A CA 1
ATOM 681 C C . GLU A 1 79 ? -10.334 2.644 4.854 1.00 92.62 79 GLU A C 1
ATOM 683 O O . GLU A 1 79 ? -11.507 2.363 5.104 1.00 92.62 79 GLU A O 1
ATOM 688 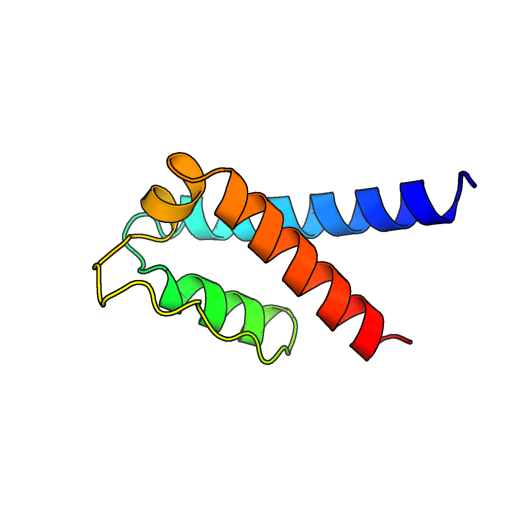N N . LEU A 1 80 ? -9.322 2.041 5.487 1.00 91.00 80 LEU A N 1
ATOM 689 C CA . LEU A 1 80 ? -9.535 1.048 6.544 1.00 91.00 80 LEU A CA 1
ATOM 690 C C . LEU A 1 80 ? -10.320 1.646 7.713 1.00 91.00 80 LEU A C 1
ATOM 692 O O . LEU A 1 80 ? -11.276 1.045 8.199 1.00 91.00 80 LEU A O 1
ATOM 696 N N . LYS A 1 81 ? -9.959 2.857 8.145 1.00 89.94 81 LYS A N 1
ATOM 697 C CA . LYS A 1 81 ? -10.668 3.554 9.215 1.00 89.94 81 LYS A CA 1
ATOM 698 C C . LYS A 1 81 ? -12.136 3.771 8.854 1.00 89.94 81 LYS A C 1
ATOM 700 O O . LYS A 1 81 ? -12.984 3.480 9.688 1.00 89.94 81 LYS A O 1
ATOM 705 N N . LYS A 1 82 ? -12.447 4.238 7.639 1.00 88.12 82 LYS A N 1
ATOM 706 C CA . LYS A 1 82 ? -13.835 4.411 7.169 1.00 88.12 82 LYS A CA 1
ATOM 707 C C . LYS A 1 82 ? -14.608 3.094 7.148 1.00 88.12 82 LYS A C 1
ATOM 709 O O . LYS A 1 82 ? -15.773 3.089 7.511 1.00 88.12 82 LYS A O 1
ATOM 714 N N . LYS A 1 83 ? -13.970 1.998 6.727 1.00 84.94 83 LYS A N 1
ATOM 715 C CA . LYS A 1 83 ? -14.590 0.668 6.635 1.00 84.94 83 LYS A CA 1
ATOM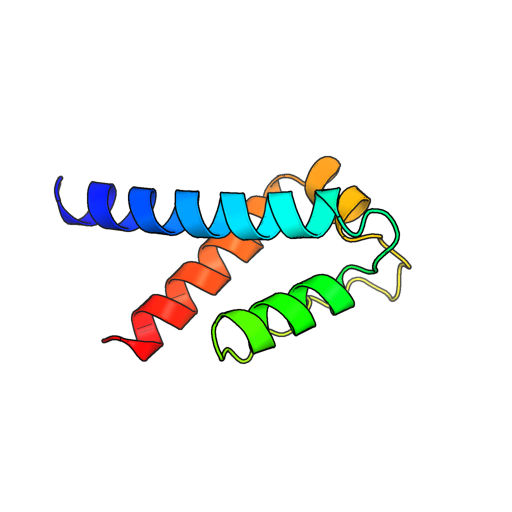 716 C C . LYS A 1 83 ? -14.991 0.088 7.996 1.00 84.94 83 LYS A C 1
ATOM 718 O O . LYS A 1 83 ? -15.974 -0.641 8.075 1.00 84.94 83 LYS A O 1
ATOM 723 N N . TYR A 1 84 ? -14.223 0.389 9.043 1.00 80.88 84 TYR A N 1
ATOM 724 C CA . TYR A 1 84 ? -14.439 -0.117 10.405 1.00 80.88 84 TYR A CA 1
ATOM 725 C C . TYR A 1 84 ? -15.022 0.925 11.378 1.00 80.88 84 TYR A C 1
ATOM 727 O O . TYR A 1 84 ? -15.106 0.642 12.575 1.00 80.88 84 TYR A O 1
ATOM 735 N N . SER A 1 85 ? -15.391 2.115 10.890 1.00 76.81 85 SER A N 1
ATOM 736 C CA . SER A 1 85 ? -16.134 3.137 11.650 1.00 76.81 85 SER A CA 1
ATOM 737 C C . SER A 1 85 ? -17.632 2.975 11.437 1.00 76.81 85 SER A C 1
ATOM 739 O O . SER A 1 85 ? -18.374 3.177 12.422 1.00 76.81 85 SER A O 1
#

Mean predicted aligned error: 5.97 Å

Sequence (85 aa):
MKQEDSFKNFFKEQIKEVIQNYIKENPNRQRQDLYDYLNEHYDLNLTAYDYDGGSDYAKVALNTEKWEYDYVVDKVFEELKKKYS

Solvent-accessible sur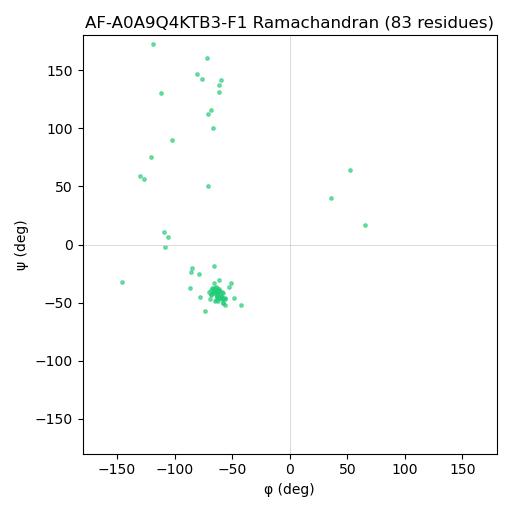face area (backbone atoms only — not comparable to full-atom values): 4908 Å² total; per-residue (Å²): 146,59,65,68,62,52,53,53,50,53,54,42,51,55,47,45,52,52,53,52,51,50,33,70,78,39,58,84,36,41,43,58,56,52,35,54,47,51,17,67,76,68,72,52,88,68,74,68,82,85,64,89,82,63,90,43,23,36,41,51,49,41,68,78,31,57,67,55,42,55,48,52,41,50,50,53,49,51,52,54,48,62,74,76,104

Radius of gyration: 13.13 Å; Cα contacts (8 Å, |Δi|>4): 64; chains: 1; bounding box: 29×23×41 Å

Foldseek 3Di:
DPPVVVVLVVQLVVLLVVLVVCCVVCVQAALVVSVVVLCVVLVFDDDDDDDPPPRQGSNRCCVVPVVVVVVVSVVSSVRSVVVVD